Protein AF-I1NPF6-F1 (afdb_monomer)

Radius of gyration: 12.8 Å; Cα contacts (8 Å, |Δi|>4): 200; chains: 1; bounding box: 30×24×33 Å

pLDDT: mean 90.82, std 12.7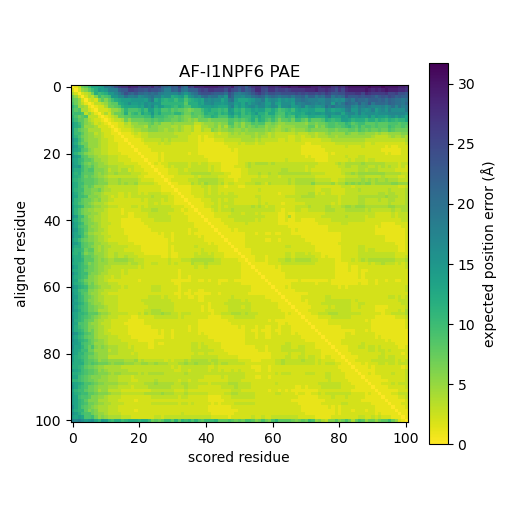2, range [41.16, 98.75]

Sequence (101 aa):
MTAAAGAASAAIGNMTSLEVLTLGGNYITGVKSEMMKNFCNLRWLELWSNEINQDMAEFMEGLPRCTKSSLQTLDLSATNITGGIPSWINHWSNLRSLQLS

InterPro domains:
  IPR001611 Leucine-rich repeat [PF00560] (17-38)
  IPR001611 Leucine-rich repeat [PF00560] (70-91)
  IPR032675 Leucine-rich repeat domain superfamily [G3DSA:3.80.10.10] (4-101)
  IPR046956 Receptor-like protein 23-like [PTHR48063] (7-101)

Secondary structure (DSSP, 8-state):
--HHHHHHHHHHHT-TT--EEE-TTS--SS--GGGGTT-TT--EEE-TTS---SBHHHHHHHS-GGGGGT--EEE-TTS--BS---TTGGG-TT--EEE--

Nearest PDB structures (foldseek):
  6tl8-assembly2_C  TM=7.674E-01  e=6.774E-02  Homo sapiens
  4lxr-assembly1_A  TM=7.767E-01  e=8.674E-02  Drosophila melanogaster
  4r09-assembly1_B  TM=6.284E-01  e=9.227E-02  Homo sapiens
  3o53-assembly1_A  TM=6.811E-01  e=1.513E-01  Anopheles gambiae
  3oja-assembly1_A  TM=6.942E-01  e=2.639E-01  Anopheles gambiae

Mean predicted aligned error: 4.33 Å

Organism: Oryza glaberrima (NCBI:txid4538)

Structure (mmCIF, N/CA/C/O backbone):
data_AF-I1NPF6-F1
#
_entry.id   AF-I1NPF6-F1
#
loop_
_atom_site.group_PDB
_atom_site.id
_atom_site.type_symbol
_atom_site.label_atom_id
_atom_site.label_alt_id
_atom_site.label_comp_id
_atom_site.label_asym_id
_atom_site.label_entity_id
_atom_site.label_seq_id
_atom_site.pdbx_PDB_ins_code
_atom_site.Cartn_x
_atom_site.Cartn_y
_atom_site.Cartn_z
_atom_site.occupancy
_atom_site.B_iso_or_equiv
_atom_site.auth_seq_id
_atom_site.auth_comp_id
_atom_site.auth_asym_id
_atom_site.auth_atom_id
_atom_site.pdbx_PDB_model_num
ATOM 1 N N . MET A 1 1 ? -10.181 13.591 -21.583 1.00 43.94 1 MET A N 1
ATOM 2 C CA . MET A 1 1 ? -10.299 12.664 -20.436 1.00 43.94 1 MET A CA 1
ATOM 3 C C . MET A 1 1 ? -11.696 12.835 -19.875 1.00 43.94 1 MET A C 1
ATOM 5 O O . MET A 1 1 ? -12.072 13.945 -19.530 1.00 43.94 1 MET A O 1
ATOM 9 N N . THR A 1 2 ? -12.523 11.808 -20.018 1.00 41.16 2 THR A N 1
ATOM 10 C CA . THR A 1 2 ? -13.985 11.910 -20.087 1.00 41.16 2 THR A CA 1
ATOM 11 C C . THR A 1 2 ? -14.626 11.898 -18.697 1.00 41.16 2 THR A C 1
ATOM 13 O O . THR A 1 2 ? -14.239 11.124 -17.826 1.00 41.16 2 THR A O 1
ATOM 16 N N . ALA A 1 3 ? -15.635 12.747 -18.489 1.00 49.88 3 ALA A N 1
ATOM 17 C CA . ALA A 1 3 ? -16.339 12.940 -17.215 1.00 49.88 3 ALA A CA 1
ATOM 18 C C . ALA A 1 3 ? -16.892 11.646 -16.567 1.00 49.88 3 ALA A C 1
ATOM 20 O O . ALA A 1 3 ? -17.101 11.607 -15.357 1.00 49.88 3 ALA A O 1
ATOM 21 N N . ALA A 1 4 ? -17.078 10.574 -17.347 1.00 49.38 4 ALA A N 1
ATOM 22 C CA . ALA A 1 4 ? -17.543 9.270 -16.877 1.00 49.38 4 ALA A CA 1
ATOM 23 C C . ALA A 1 4 ? -16.556 8.569 -15.921 1.00 49.38 4 ALA A C 1
ATOM 25 O O . ALA A 1 4 ? -16.987 8.001 -14.920 1.00 49.38 4 ALA A O 1
ATOM 26 N N . ALA A 1 5 ? -15.242 8.658 -16.171 1.00 54.34 5 ALA A N 1
ATOM 27 C CA . ALA A 1 5 ? -14.232 8.080 -15.277 1.00 54.34 5 ALA A CA 1
ATOM 28 C C . ALA A 1 5 ? -14.191 8.813 -13.921 1.00 54.34 5 ALA A C 1
ATOM 30 O O . ALA A 1 5 ? -14.088 8.188 -12.867 1.00 54.34 5 ALA A O 1
ATOM 31 N N . GLY A 1 6 ? -14.359 10.141 -13.943 1.00 58.16 6 GLY A N 1
ATOM 32 C CA . GLY A 1 6 ? -14.468 10.957 -12.730 1.00 58.16 6 GLY A CA 1
ATOM 33 C C . GLY A 1 6 ? -15.732 10.655 -11.919 1.00 58.16 6 GLY A C 1
A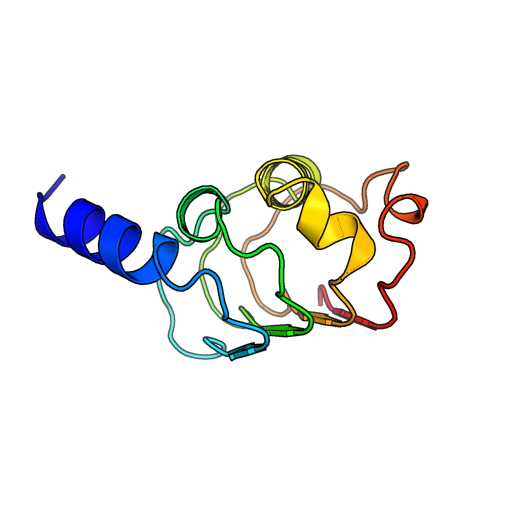TOM 34 O O . GLY A 1 6 ? -15.666 10.548 -10.697 1.00 58.16 6 GLY A O 1
ATOM 35 N N . ALA A 1 7 ? -16.872 1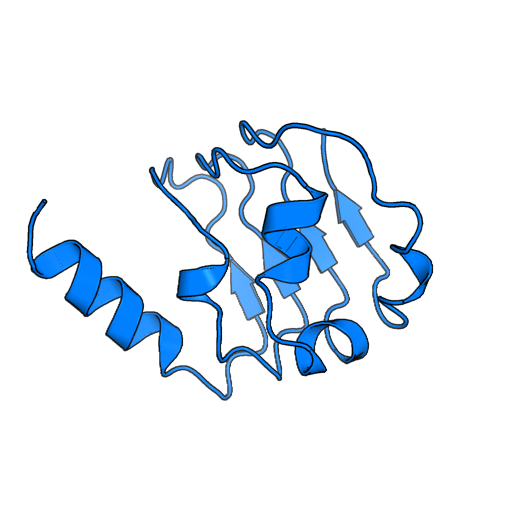0.449 -12.587 1.00 60.91 7 ALA A N 1
ATOM 36 C CA . ALA A 1 7 ? -18.125 10.081 -11.929 1.00 60.91 7 ALA A CA 1
ATOM 37 C C . ALA A 1 7 ? -18.068 8.682 -11.288 1.00 60.91 7 ALA A C 1
ATOM 39 O O . ALA A 1 7 ? -18.530 8.507 -10.162 1.00 60.91 7 ALA A O 1
ATOM 40 N N . ALA A 1 8 ? -17.452 7.704 -11.961 1.00 61.31 8 ALA A N 1
ATOM 41 C CA . ALA A 1 8 ? -17.249 6.365 -11.408 1.00 61.31 8 ALA A CA 1
ATOM 42 C C . ALA A 1 8 ? -16.323 6.386 -10.179 1.00 61.31 8 ALA A C 1
ATOM 44 O O . ALA A 1 8 ? -16.642 5.784 -9.156 1.00 61.31 8 ALA A O 1
ATOM 45 N N . SER A 1 9 ? -15.223 7.147 -10.239 1.00 66.38 9 SER A N 1
ATOM 46 C CA . SER A 1 9 ? -14.325 7.350 -9.095 1.00 66.38 9 SER A CA 1
ATOM 47 C C . SER A 1 9 ? -15.040 8.014 -7.909 1.00 66.38 9 SER A C 1
ATOM 49 O O . SER A 1 9 ? -14.855 7.589 -6.770 1.00 66.38 9 SER A O 1
ATOM 51 N N . ALA A 1 10 ? -15.912 8.998 -8.159 1.00 70.00 10 ALA A N 1
ATOM 52 C CA . ALA A 1 10 ? -16.708 9.639 -7.112 1.00 70.00 10 ALA A CA 1
ATOM 53 C C . ALA A 1 10 ? -17.749 8.692 -6.487 1.00 70.00 10 ALA A C 1
ATOM 55 O O . ALA A 1 10 ? -17.950 8.719 -5.274 1.00 70.00 10 ALA A O 1
ATOM 56 N N . ALA A 1 11 ? -18.392 7.844 -7.295 1.00 75.38 11 ALA A N 1
ATOM 57 C CA . ALA A 1 11 ? -19.372 6.875 -6.813 1.00 75.38 11 ALA A CA 1
ATOM 58 C C . ALA A 1 11 ? -18.721 5.788 -5.943 1.00 75.38 11 ALA A C 1
ATOM 60 O O . ALA A 1 11 ? -19.203 5.510 -4.846 1.00 75.38 11 ALA A O 1
ATOM 61 N N . ILE A 1 12 ? -17.597 5.226 -6.401 1.00 76.88 12 ILE A N 1
ATOM 62 C CA . ILE A 1 12 ? -16.824 4.225 -5.654 1.00 76.88 12 ILE A CA 1
ATOM 63 C C . ILE A 1 12 ? -16.294 4.847 -4.363 1.00 76.88 12 ILE A C 1
ATOM 65 O O . ILE A 1 12 ? -16.521 4.306 -3.287 1.00 76.88 12 ILE A O 1
ATOM 69 N N . GLY A 1 13 ? -15.702 6.041 -4.440 1.00 79.88 13 GLY A N 1
ATOM 70 C CA . GLY A 1 13 ? -15.157 6.743 -3.283 1.00 79.88 13 GLY A CA 1
ATOM 71 C C . GLY A 1 13 ? -16.180 7.091 -2.196 1.00 79.88 13 GLY A C 1
ATOM 72 O O . GLY A 1 13 ? -15.770 7.430 -1.094 1.00 79.88 13 GLY A O 1
ATOM 73 N N . ASN A 1 14 ? -17.490 7.001 -2.438 1.00 85.00 14 ASN A N 1
ATOM 74 C CA . ASN A 1 14 ? -18.515 7.252 -1.416 1.00 85.00 14 ASN A CA 1
ATOM 75 C C . ASN A 1 14 ? -18.952 5.999 -0.636 1.00 85.00 14 ASN A C 1
ATOM 77 O O . ASN A 1 14 ? -19.756 6.113 0.289 1.00 85.00 14 ASN A O 1
ATOM 81 N N . MET A 1 15 ? -18.418 4.815 -0.949 1.00 89.44 15 MET A N 1
ATOM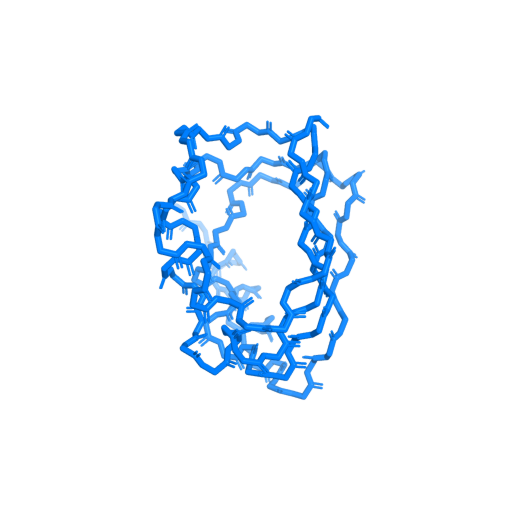 82 C CA . MET A 1 15 ? -18.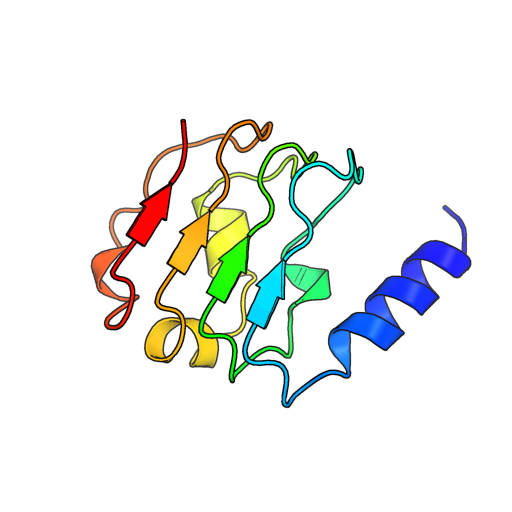719 3.569 -0.231 1.00 89.44 15 MET A CA 1
ATOM 83 C C . MET A 1 15 ? -17.957 3.487 1.107 1.00 89.44 15 MET A C 1
ATOM 85 O O . MET A 1 15 ? -17.091 2.643 1.308 1.00 89.44 15 MET A O 1
ATOM 89 N N . THR A 1 16 ? -18.253 4.385 2.047 1.00 90.94 16 THR A N 1
ATOM 90 C CA . THR A 1 16 ? -17.498 4.535 3.310 1.00 90.94 16 THR A CA 1
ATOM 91 C C . THR A 1 16 ? -17.601 3.332 4.254 1.00 90.94 16 THR A C 1
ATOM 93 O O . THR A 1 16 ? -16.708 3.111 5.072 1.00 90.94 16 THR A O 1
ATOM 96 N N . SER A 1 17 ? -18.658 2.527 4.135 1.00 94.81 17 SER A N 1
ATOM 97 C CA . SER A 1 17 ? -18.852 1.284 4.898 1.00 94.81 17 SER A CA 1
ATOM 98 C C . SER A 1 17 ? -18.197 0.056 4.257 1.00 94.81 17 SER A C 1
ATOM 100 O O . SER A 1 17 ? -18.372 -1.046 4.765 1.00 94.81 17 SER A O 1
ATOM 102 N N . LEU A 1 18 ? -17.488 0.208 3.133 1.00 95.75 18 LEU A N 1
ATOM 103 C CA . LEU A 1 18 ? -16.905 -0.922 2.417 1.00 95.75 18 LEU A CA 1
ATOM 104 C C . LEU A 1 18 ? -15.780 -1.572 3.237 1.00 95.75 18 LEU A C 1
ATOM 106 O O . LEU A 1 18 ? -14.801 -0.915 3.591 1.00 95.75 18 LEU A O 1
ATOM 110 N N . GLU A 1 19 ? -15.920 -2.871 3.504 1.00 97.75 19 GLU A N 1
ATOM 111 C CA . GLU A 1 19 ? -14.902 -3.676 4.194 1.00 97.75 19 GLU A CA 1
ATOM 112 C C . GLU A 1 19 ? -14.092 -4.558 3.238 1.00 97.75 19 GLU A C 1
ATOM 114 O O . GLU A 1 19 ? -12.930 -4.862 3.504 1.00 97.75 19 GLU A O 1
ATOM 119 N N . VAL A 1 20 ? -14.689 -4.964 2.118 1.00 97.88 20 VAL A N 1
ATOM 120 C CA . VAL A 1 20 ? -14.088 -5.885 1.151 1.00 97.88 20 VAL A CA 1
ATOM 121 C C . VAL A 1 20 ? -14.252 -5.310 -0.247 1.00 97.88 20 VAL A C 1
ATOM 123 O O . VAL A 1 20 ? -15.368 -5.001 -0.663 1.00 97.88 20 VAL A O 1
ATOM 126 N N . LEU A 1 21 ? -13.141 -5.194 -0.972 1.00 96.12 21 LEU A N 1
ATOM 127 C CA . LEU A 1 21 ? -13.118 -4.841 -2.385 1.00 96.12 21 LEU A CA 1
ATOM 128 C C . LEU A 1 21 ? -12.287 -5.863 -3.158 1.00 96.12 21 LEU A C 1
ATOM 130 O O . LEU A 1 21 ? -11.074 -5.951 -2.975 1.00 96.12 21 LEU A O 1
ATOM 134 N N . THR A 1 22 ? -12.946 -6.603 -4.046 1.00 96.75 22 THR A N 1
ATOM 135 C CA . THR A 1 22 ? -12.315 -7.594 -4.923 1.00 96.75 22 THR A CA 1
ATOM 136 C C . THR A 1 22 ? -12.562 -7.214 -6.376 1.00 96.75 22 THR A C 1
ATOM 138 O O . THR A 1 22 ? -13.683 -7.334 -6.872 1.00 96.75 22 THR A O 1
ATOM 141 N N . LEU A 1 23 ? -11.522 -6.734 -7.053 1.00 95.06 23 LEU A N 1
ATOM 142 C CA . LEU A 1 23 ? -11.556 -6.338 -8.464 1.00 95.06 23 LEU A CA 1
ATOM 143 C C . LEU A 1 23 ? -10.526 -7.102 -9.299 1.00 95.06 23 LEU A C 1
ATOM 145 O O . LEU A 1 23 ? -10.253 -6.718 -10.437 1.00 95.06 23 LEU A O 1
ATOM 149 N N . GLY A 1 24 ? -9.929 -8.159 -8.755 1.00 95.25 24 GLY A N 1
ATOM 150 C CA . GLY A 1 24 ? -8.878 -8.883 -9.448 1.00 95.25 24 GLY A CA 1
ATOM 151 C C . GLY A 1 24 ? -9.338 -9.544 -10.753 1.00 95.25 24 GLY A C 1
ATOM 152 O O . GLY A 1 24 ? -10.501 -9.924 -10.889 1.00 95.25 24 GLY A O 1
ATOM 153 N N . GLY A 1 25 ? -8.440 -9.631 -11.735 1.00 95.31 25 GLY A N 1
ATOM 154 C CA . GLY A 1 25 ? -8.690 -10.287 -13.024 1.00 95.31 25 GLY A CA 1
ATOM 155 C C . GLY A 1 25 ? -9.567 -9.499 -14.000 1.00 95.31 25 GLY A C 1
ATOM 156 O O . GLY A 1 25 ? -10.072 -10.080 -14.957 1.00 95.31 25 GLY A O 1
ATOM 157 N N . ASN A 1 26 ? -9.774 -8.198 -13.771 1.00 93.75 26 ASN A N 1
ATOM 158 C CA . ASN A 1 26 ? -10.660 -7.372 -14.598 1.00 93.75 26 ASN A CA 1
ATOM 159 C C . ASN A 1 26 ? -9.929 -6.500 -15.631 1.00 93.75 26 ASN A C 1
ATOM 161 O O . ASN A 1 26 ? -10.598 -5.800 -16.390 1.00 93.75 26 ASN A O 1
ATOM 165 N N . TYR A 1 27 ? -8.590 -6.529 -15.681 1.00 92.12 27 TYR A N 1
ATOM 166 C CA . TYR A 1 27 ? -7.781 -5.723 -16.609 1.00 92.12 27 TYR A CA 1
ATOM 167 C C . TYR A 1 27 ? -8.140 -4.226 -16.576 1.00 92.12 27 TYR A C 1
ATOM 169 O O . TYR A 1 27 ? -8.099 -3.529 -17.591 1.00 92.12 27 TYR A O 1
ATOM 177 N N . ILE A 1 28 ? -8.542 -3.727 -15.404 1.00 90.81 28 ILE A N 1
ATOM 178 C CA . ILE A 1 28 ? -8.918 -2.329 -15.213 1.00 90.81 28 ILE A CA 1
ATOM 179 C C . ILE A 1 28 ? -7.660 -1.487 -15.367 1.00 90.81 28 ILE A C 1
ATOM 181 O O . ILE A 1 28 ? -6.654 -1.736 -14.699 1.00 90.81 28 ILE A O 1
ATOM 185 N N . THR A 1 29 ? -7.730 -0.471 -16.223 1.00 91.00 29 THR A N 1
ATOM 186 C CA . THR A 1 29 ? -6.618 0.447 -16.452 1.00 91.00 29 THR A CA 1
ATOM 187 C C . THR A 1 29 ? -6.750 1.708 -15.608 1.00 91.00 29 THR A C 1
ATOM 189 O O . THR A 1 29 ? -7.850 2.213 -15.372 1.00 91.00 29 THR A O 1
ATOM 192 N N . GLY A 1 30 ? -5.615 2.228 -15.135 1.00 85.50 30 GLY A N 1
ATOM 193 C CA . GLY A 1 30 ? -5.572 3.476 -14.371 1.00 85.50 30 GLY A CA 1
ATOM 194 C C . GLY A 1 30 ? -6.172 3.374 -12.967 1.00 85.50 30 GLY A C 1
ATOM 195 O O . GLY A 1 30 ? -6.740 4.356 -12.486 1.00 85.50 30 GLY A O 1
ATOM 196 N N . VAL A 1 31 ? -6.059 2.212 -12.315 1.00 91.00 31 VAL A N 1
ATOM 197 C CA . VAL A 1 31 ? -6.434 2.057 -10.903 1.00 91.00 31 VAL A CA 1
ATOM 198 C C . VAL A 1 31 ? -5.494 2.904 -10.056 1.00 91.00 31 VAL A C 1
ATOM 200 O O . VAL A 1 31 ? -4.288 2.685 -10.073 1.00 91.00 31 VAL A O 1
ATOM 203 N N . LYS A 1 32 ? -6.041 3.847 -9.288 1.00 91.56 32 LYS A N 1
ATOM 204 C CA . LYS A 1 32 ? -5.245 4.657 -8.363 1.00 91.56 32 LYS A CA 1
ATOM 205 C C . LYS A 1 32 ? -5.810 4.671 -6.956 1.00 91.56 32 LYS A C 1
ATOM 207 O O . LYS A 1 32 ? -7.023 4.542 -6.761 1.00 91.56 32 LYS A O 1
ATOM 212 N N . SER A 1 33 ? -4.938 4.881 -5.978 1.00 92.69 33 SER A N 1
ATOM 213 C CA . SER A 1 33 ? -5.307 4.964 -4.562 1.00 92.69 33 SER A CA 1
ATOM 214 C C . SER A 1 33 ? -6.344 6.058 -4.262 1.00 92.69 33 SER A C 1
ATOM 216 O O . SER A 1 33 ? -7.191 5.863 -3.388 1.00 92.69 33 SER A O 1
ATOM 218 N N . GLU A 1 34 ? -6.406 7.152 -5.036 1.00 88.31 34 GLU A N 1
ATOM 219 C CA . GLU A 1 34 ? -7.399 8.221 -4.837 1.00 88.31 34 GLU A CA 1
ATOM 220 C C . GLU A 1 34 ? -8.846 7.763 -5.060 1.00 88.31 34 GLU A C 1
ATOM 222 O O . GLU A 1 34 ? -9.775 8.356 -4.501 1.00 88.31 34 GLU A O 1
ATOM 227 N N . MET A 1 35 ? -9.060 6.689 -5.830 1.00 88.88 35 MET A N 1
ATOM 228 C CA . MET A 1 35 ? -10.385 6.078 -5.997 1.00 88.88 35 MET A CA 1
ATOM 229 C C . MET A 1 35 ? -10.918 5.494 -4.680 1.00 88.88 35 MET A C 1
ATOM 231 O O . MET A 1 35 ? -12.125 5.329 -4.523 1.00 88.88 35 MET A O 1
ATOM 235 N N . MET A 1 36 ? -10.022 5.213 -3.730 1.00 91.50 36 MET A N 1
ATOM 23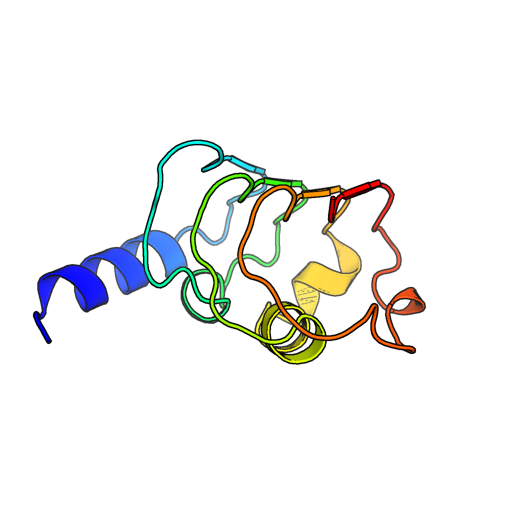6 C CA . MET A 1 36 ? -10.286 4.556 -2.449 1.00 91.50 36 MET A CA 1
ATOM 237 C C . MET A 1 36 ? -10.093 5.509 -1.257 1.00 91.50 36 MET A C 1
ATOM 239 O O . MET A 1 36 ? -10.044 5.073 -0.106 1.00 91.50 36 MET A O 1
ATOM 243 N N . LYS A 1 37 ? -10.028 6.827 -1.505 1.00 89.25 37 LYS A N 1
ATOM 244 C CA . LYS A 1 37 ? -9.683 7.860 -0.509 1.00 89.25 37 LYS A CA 1
ATOM 245 C C . LYS A 1 37 ? -10.572 7.926 0.743 1.00 89.25 37 LYS A C 1
ATOM 247 O O . LYS A 1 37 ? -10.202 8.606 1.692 1.00 89.25 37 LYS A O 1
ATOM 252 N N . ASN A 1 38 ? -11.727 7.255 0.765 1.00 91.69 38 ASN A N 1
ATOM 253 C CA . ASN A 1 38 ? -12.640 7.237 1.917 1.00 91.69 38 ASN A CA 1
ATOM 254 C C . ASN A 1 38 ? -12.876 5.829 2.506 1.00 91.69 38 ASN A C 1
ATOM 256 O O . ASN A 1 38 ? -13.766 5.656 3.339 1.00 91.69 38 ASN A O 1
ATOM 260 N N . PHE A 1 39 ? -12.114 4.810 2.099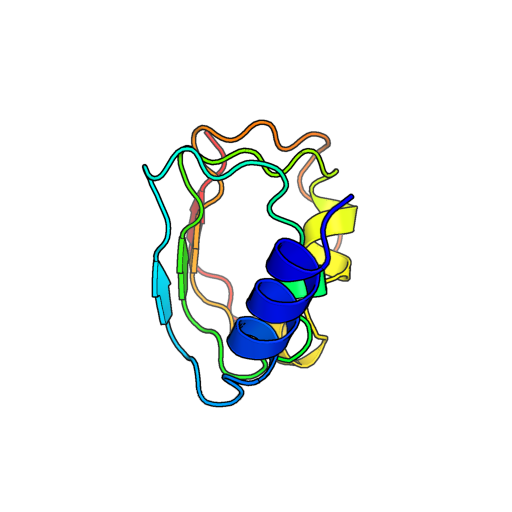 1.00 94.50 39 PHE A N 1
ATOM 261 C CA . PHE A 1 39 ? -12.319 3.421 2.530 1.00 94.50 39 PHE A CA 1
ATOM 262 C C . PHE A 1 39 ? -11.670 3.116 3.885 1.00 94.50 39 PHE A C 1
ATOM 264 O O . PHE A 1 39 ? -10.787 2.270 4.014 1.00 94.50 39 PHE A O 1
ATOM 271 N N . CYS A 1 40 ? -12.128 3.810 4.928 1.00 95.06 40 CYS A N 1
ATOM 272 C CA . CYS A 1 40 ? -11.604 3.636 6.283 1.00 95.06 40 CYS A CA 1
ATOM 273 C C . CYS A 1 40 ? -11.857 2.255 6.888 1.00 95.06 40 CYS A C 1
ATOM 275 O O . CYS A 1 40 ? -11.073 1.798 7.719 1.00 95.06 40 CYS A O 1
ATOM 277 N N . ASN A 1 41 ? -12.937 1.595 6.477 1.00 96.38 41 ASN A N 1
ATOM 278 C CA . ASN A 1 41 ? -13.327 0.295 7.011 1.00 96.38 41 ASN A CA 1
ATOM 279 C C . ASN A 1 41 ? -12.744 -0.877 6.212 1.00 96.38 41 ASN A C 1
ATOM 281 O O . ASN A 1 41 ? -13.028 -2.023 6.543 1.00 96.38 41 ASN A O 1
ATOM 285 N N . LEU A 1 42 ? -11.919 -0.614 5.191 1.00 97.31 42 LEU A N 1
ATOM 286 C CA . LEU A 1 42 ? -11.403 -1.655 4.311 1.00 97.31 42 LEU A CA 1
ATOM 287 C C . LEU A 1 42 ? -10.494 -2.621 5.070 1.00 97.31 42 LEU A C 1
ATOM 289 O O . LEU A 1 42 ? -9.490 -2.230 5.658 1.00 97.31 42 LEU A O 1
ATOM 293 N N . ARG A 1 43 ? -10.844 -3.900 5.015 1.00 98.50 43 ARG A N 1
ATOM 294 C CA . ARG A 1 43 ? -10.105 -5.025 5.594 1.00 98.50 43 ARG A CA 1
ATOM 295 C C . ARG A 1 43 ? -9.444 -5.865 4.513 1.00 98.50 43 ARG A C 1
ATOM 297 O O . ARG A 1 43 ? -8.394 -6.451 4.759 1.00 98.50 43 ARG A O 1
ATOM 304 N N . TRP A 1 44 ? -10.039 -5.912 3.327 1.00 98.69 44 TRP A N 1
ATOM 305 C CA . TRP A 1 44 ? -9.585 -6.754 2.231 1.00 98.69 44 TRP A CA 1
ATOM 306 C C . TRP A 1 44 ? -9.600 -5.978 0.917 1.00 98.69 44 TRP A C 1
ATOM 308 O O . TRP A 1 44 ? -10.649 -5.476 0.507 1.00 98.69 44 TRP A O 1
ATOM 318 N N . LEU A 1 45 ? -8.440 -5.888 0.270 1.00 97.94 45 LEU A N 1
ATOM 319 C CA . LEU A 1 45 ? -8.269 -5.240 -1.024 1.00 97.94 45 LEU A CA 1
ATOM 320 C C . LEU A 1 45 ? -7.542 -6.179 -1.987 1.00 97.94 45 LEU A C 1
ATOM 322 O O . LEU A 1 45 ? -6.348 -6.422 -1.831 1.00 97.94 45 LEU A O 1
ATOM 326 N N . GLU A 1 46 ? -8.263 -6.669 -2.992 1.00 98.31 46 GLU A N 1
ATOM 327 C CA . GLU A 1 46 ? -7.714 -7.468 -4.090 1.00 98.31 46 GLU A CA 1
ATOM 328 C C . GLU A 1 46 ? -7.817 -6.710 -5.407 1.00 98.31 46 GLU A C 1
ATOM 330 O O . GLU A 1 46 ? -8.914 -6.450 -5.910 1.00 98.31 46 GLU A O 1
ATOM 335 N N . LEU A 1 47 ? -6.659 -6.390 -5.979 1.00 97.50 47 LEU A N 1
ATOM 336 C CA . LEU A 1 47 ? -6.521 -5.679 -7.249 1.00 97.50 47 LEU A CA 1
ATOM 337 C C . LEU A 1 47 ? -5.684 -6.460 -8.265 1.00 97.50 47 LEU A C 1
ATOM 339 O O . LEU A 1 47 ? -5.288 -5.883 -9.277 1.00 97.50 47 LEU A O 1
ATOM 343 N N . TRP A 1 48 ? -5.427 -7.744 -8.016 1.00 98.19 48 TRP A N 1
ATOM 344 C CA . TRP A 1 48 ? -4.555 -8.572 -8.841 1.00 98.19 48 TRP A CA 1
ATOM 345 C C . TRP A 1 48 ? -4.938 -8.563 -10.329 1.00 98.19 48 TRP A C 1
ATOM 347 O O . TRP A 1 48 ? -6.112 -8.463 -10.674 1.00 98.19 48 TRP A O 1
ATOM 357 N N . SER A 1 49 ? -3.972 -8.663 -11.246 1.00 97.38 49 SER A N 1
ATOM 358 C CA . SER A 1 49 ? -4.244 -8.600 -12.702 1.00 97.38 49 SER A CA 1
ATOM 359 C C . SER A 1 49 ? -5.034 -7.350 -13.159 1.00 97.38 49 SER A C 1
ATOM 361 O O . SER A 1 49 ? -5.924 -7.437 -14.009 1.00 97.38 49 SER A O 1
ATOM 363 N N . ASN A 1 50 ? -4.705 -6.179 -12.604 1.00 96.69 50 ASN A N 1
ATOM 364 C CA . ASN A 1 50 ? -5.122 -4.854 -13.091 1.00 96.69 50 ASN A CA 1
ATOM 365 C C . ASN A 1 50 ? -3.898 -3.937 -13.298 1.00 96.69 50 ASN A C 1
ATOM 367 O O . ASN A 1 50 ? -2.791 -4.252 -12.857 1.00 96.69 50 ASN A O 1
ATOM 371 N N . GLU A 1 51 ? -4.085 -2.777 -13.934 1.00 95.69 51 GLU A N 1
ATOM 372 C CA . GLU A 1 51 ? -3.016 -1.789 -14.128 1.00 95.69 51 GLU A CA 1
ATOM 373 C C . GLU A 1 51 ? -3.115 -0.637 -13.118 1.00 95.69 51 GLU A C 1
ATOM 375 O O . GLU A 1 51 ? -4.006 0.217 -13.200 1.00 95.69 51 GLU A O 1
ATOM 380 N N . ILE A 1 52 ? -2.152 -0.585 -12.198 1.00 94.06 52 ILE A N 1
ATOM 381 C CA . ILE A 1 52 ? -2.052 0.426 -11.138 1.00 94.06 52 ILE A CA 1
ATOM 382 C C . ILE A 1 52 ? -1.160 1.600 -11.572 1.00 94.06 52 ILE A C 1
ATOM 384 O O . ILE A 1 52 ? -1.519 2.757 -11.382 1.00 94.06 52 ILE A O 1
ATOM 388 N N . ASN A 1 53 ? -0.022 1.329 -12.221 1.00 92.81 53 ASN A N 1
ATOM 389 C CA . ASN A 1 53 ? 0.938 2.335 -12.697 1.00 92.81 53 ASN A CA 1
ATOM 390 C C . ASN A 1 53 ? 1.372 3.351 -11.612 1.00 92.81 53 ASN A C 1
ATOM 392 O O . ASN A 1 53 ? 1.583 4.525 -11.917 1.00 92.81 53 ASN A O 1
ATOM 396 N N . GLN A 1 54 ? 1.489 2.912 -10.356 1.00 94.94 54 GLN A N 1
ATOM 397 C CA . GLN A 1 54 ? 2.019 3.708 -9.241 1.00 94.94 54 GLN A CA 1
ATOM 398 C C . GLN A 1 54 ? 3.242 3.018 -8.630 1.00 94.94 54 GLN A C 1
ATOM 400 O O . GLN A 1 54 ? 3.454 1.813 -8.808 1.00 94.94 54 GLN A O 1
ATOM 405 N N . ASP A 1 55 ? 4.054 3.785 -7.910 1.00 96.62 55 ASP A N 1
ATOM 406 C CA . ASP A 1 55 ? 5.011 3.218 -6.962 1.00 96.62 55 ASP A CA 1
ATOM 407 C C . ASP A 1 55 ? 4.258 2.636 -5.751 1.00 96.62 55 ASP A C 1
ATOM 409 O O . ASP A 1 55 ? 3.220 3.155 -5.334 1.00 96.62 55 ASP A O 1
ATOM 413 N N . MET A 1 56 ? 4.767 1.552 -5.169 1.00 96.25 56 MET A N 1
ATOM 414 C CA . MET A 1 56 ? 4.167 0.907 -3.999 1.00 96.25 56 MET A CA 1
ATOM 415 C C . MET A 1 56 ? 3.993 1.867 -2.811 1.00 96.25 56 MET A C 1
ATOM 417 O O . MET A 1 56 ? 2.950 1.853 -2.150 1.00 96.25 56 MET A O 1
ATOM 421 N N . ALA A 1 57 ? 4.981 2.725 -2.539 1.00 96.62 57 ALA A N 1
ATOM 422 C CA . ALA A 1 57 ? 4.893 3.721 -1.477 1.00 96.62 57 ALA A CA 1
ATOM 423 C C . ALA A 1 57 ? 3.805 4.755 -1.779 1.00 96.62 57 ALA A C 1
ATOM 425 O O . ALA A 1 57 ? 2.996 5.061 -0.903 1.00 96.62 57 ALA A O 1
ATOM 426 N N . GLU A 1 58 ? 3.746 5.234 -3.023 1.00 96.88 58 GLU A N 1
ATOM 427 C CA . GLU A 1 58 ? 2.737 6.189 -3.490 1.00 96.88 58 GLU A CA 1
ATOM 428 C C . GLU A 1 58 ? 1.316 5.618 -3.361 1.00 96.88 58 GLU A C 1
ATOM 430 O O . GLU A 1 58 ? 0.427 6.258 -2.792 1.00 96.88 58 GLU A O 1
ATOM 435 N N . PHE A 1 59 ? 1.104 4.384 -3.829 1.00 96.94 59 PHE A N 1
ATOM 436 C CA . PHE A 1 59 ? -0.194 3.716 -3.768 1.00 96.94 59 PHE A CA 1
ATOM 437 C C . PHE A 1 59 ? -0.688 3.599 -2.321 1.00 96.94 59 PHE A C 1
ATOM 439 O O . PHE A 1 59 ? -1.802 4.006 -1.988 1.00 96.94 59 PHE A O 1
ATOM 446 N N . MET A 1 60 ? 0.158 3.077 -1.436 1.00 96.06 60 MET A N 1
ATOM 447 C CA . MET A 1 60 ? -0.189 2.865 -0.034 1.00 96.06 60 MET A CA 1
ATOM 448 C C . MET A 1 60 ? -0.353 4.180 0.747 1.00 96.06 60 MET A C 1
ATOM 450 O O . MET A 1 60 ? -1.227 4.263 1.608 1.00 96.06 60 MET A O 1
ATOM 454 N N . GLU A 1 61 ? 0.448 5.217 0.486 1.00 94.69 61 GLU A N 1
ATOM 455 C CA . GLU A 1 61 ? 0.273 6.523 1.140 1.00 94.69 61 GLU A CA 1
ATOM 456 C C . GLU A 1 61 ? -0.988 7.263 0.685 1.00 94.69 61 GLU A C 1
ATOM 458 O O . GLU A 1 61 ? -1.555 8.020 1.477 1.00 94.69 61 GLU A O 1
ATOM 463 N N . GLY A 1 62 ? -1.455 7.022 -0.544 1.00 94.44 62 GLY A N 1
ATOM 464 C CA . GLY A 1 62 ? -2.706 7.591 -1.049 1.00 94.44 62 GLY A CA 1
ATOM 465 C C . GLY A 1 62 ? -3.974 6.940 -0.482 1.00 94.44 62 GLY A C 1
ATOM 466 O O . GLY A 1 62 ? -5.054 7.530 -0.564 1.00 94.44 62 GLY A O 1
ATOM 467 N N . LEU A 1 63 ? -3.866 5.761 0.143 1.00 95.12 63 LEU A N 1
ATOM 468 C CA . LEU A 1 63 ? -4.965 5.181 0.918 1.00 95.12 63 LEU A CA 1
ATOM 469 C C . LEU A 1 63 ? -5.195 5.991 2.209 1.00 95.12 63 LEU A C 1
ATOM 471 O O . 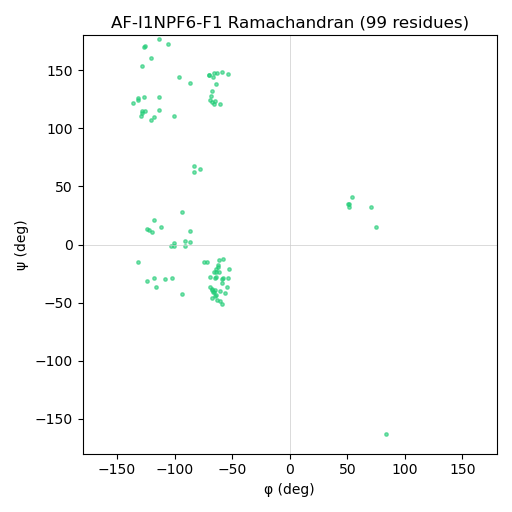LEU A 1 63 ? -4.246 6.498 2.819 1.00 95.12 63 LEU A O 1
ATOM 475 N N . PRO A 1 64 ? -6.447 6.126 2.680 1.00 94.81 64 PRO A N 1
ATOM 476 C CA . PRO A 1 64 ? -6.723 6.971 3.829 1.00 94.81 64 PRO A CA 1
ATOM 477 C C . PRO A 1 64 ? -6.075 6.427 5.107 1.00 94.81 64 PRO A C 1
ATOM 479 O O . PRO A 1 64 ? -5.942 5.225 5.321 1.00 94.81 64 PRO A O 1
ATOM 482 N N . ARG A 1 65 ? -5.671 7.335 6.005 1.00 95.12 65 ARG A N 1
ATOM 483 C CA . ARG A 1 65 ? -4.869 6.998 7.201 1.00 95.12 65 ARG A CA 1
ATOM 484 C C . ARG A 1 65 ? -5.490 5.914 8.085 1.00 95.12 65 ARG A C 1
ATOM 486 O O . ARG A 1 65 ? -4.765 5.098 8.641 1.00 95.12 65 ARG A O 1
ATOM 493 N N . CYS A 1 66 ? -6.813 5.915 8.201 1.00 95.00 66 CYS A N 1
ATOM 494 C CA . CYS A 1 66 ? -7.603 4.912 8.916 1.00 95.00 66 CYS A CA 1
ATOM 495 C C . CYS A 1 66 ? -7.396 3.485 8.370 1.00 95.00 66 CYS A C 1
ATOM 497 O O . CYS A 1 66 ? -7.373 2.542 9.157 1.00 95.00 66 CYS A O 1
ATOM 499 N N . THR A 1 67 ? -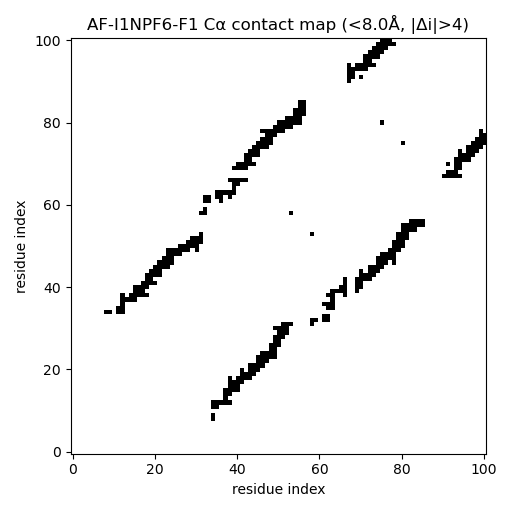7.158 3.326 7.061 1.00 95.56 67 THR A N 1
ATOM 500 C CA . THR A 1 67 ? -6.943 2.028 6.400 1.00 95.56 67 THR A CA 1
ATOM 501 C C . THR A 1 67 ? -5.682 1.324 6.901 1.00 95.56 67 THR A C 1
ATOM 503 O O . THR A 1 67 ? -5.656 0.099 6.985 1.00 95.56 67 THR A O 1
ATOM 506 N N . LYS A 1 68 ? -4.667 2.076 7.356 1.00 95.56 68 LYS A N 1
ATOM 507 C CA . LYS A 1 68 ? -3.451 1.509 7.973 1.00 95.56 68 LYS A CA 1
ATOM 508 C C . LYS A 1 68 ? -3.760 0.666 9.214 1.00 95.56 68 LYS A C 1
ATOM 510 O O . LYS A 1 68 ? -3.031 -0.269 9.528 1.00 95.56 68 LYS A O 1
ATOM 515 N N . SER A 1 69 ? -4.841 0.998 9.918 1.00 95.88 69 SER A N 1
ATOM 516 C CA . SER A 1 69 ? -5.279 0.307 11.131 1.00 95.88 69 SER A CA 1
ATOM 517 C C . SER A 1 69 ? -6.423 -0.678 10.893 1.00 95.88 69 SER A C 1
ATOM 519 O O . SER A 1 69 ? -6.871 -1.287 11.857 1.00 95.88 69 SER A O 1
ATOM 521 N N . SER A 1 70 ? -6.913 -0.867 9.667 1.00 97.00 70 SER A N 1
ATOM 522 C CA . SER A 1 70 ? -8.021 -1.794 9.374 1.00 97.00 70 SER A CA 1
ATOM 523 C C . SER A 1 70 ? -7.683 -2.846 8.322 1.00 97.00 70 SER A C 1
ATOM 525 O O . SER A 1 70 ? -8.173 -3.971 8.449 1.00 97.00 70 SER A O 1
ATOM 527 N N . LEU A 1 71 ? -6.820 -2.533 7.350 1.00 98.25 71 LEU A N 1
ATOM 528 C CA . LEU A 1 71 ? -6.490 -3.435 6.250 1.00 98.25 71 LEU A CA 1
ATOM 529 C C . LEU A 1 71 ? -5.721 -4.663 6.743 1.00 98.25 71 LEU A C 1
ATOM 531 O O . LEU A 1 71 ? -4.753 -4.548 7.491 1.00 98.25 71 LEU A O 1
ATOM 535 N N . GLN A 1 72 ? -6.166 -5.837 6.305 1.00 98.69 72 GLN A N 1
ATOM 536 C CA . GLN A 1 72 ? -5.645 -7.151 6.690 1.00 98.69 72 GLN A CA 1
ATOM 537 C C . GLN A 1 72 ? -5.042 -7.887 5.504 1.00 98.69 72 GLN A C 1
ATOM 539 O O . GLN A 1 72 ? -4.011 -8.541 5.658 1.00 98.69 72 GLN A O 1
ATOM 544 N N . THR A 1 73 ? -5.650 -7.733 4.332 1.00 98.75 73 THR A N 1
ATOM 545 C CA . THR A 1 73 ? -5.174 -8.328 3.088 1.00 98.75 73 THR A CA 1
ATOM 546 C C . THR A 1 73 ? -5.027 -7.252 2.029 1.00 98.75 73 THR A C 1
ATOM 548 O O . THR A 1 73 ? -5.975 -6.508 1.762 1.00 98.75 73 THR A O 1
ATOM 551 N N . LEU A 1 74 ? -3.841 -7.204 1.430 1.00 98.44 74 LEU A N 1
ATOM 552 C CA . LEU A 1 74 ? -3.537 -6.414 0.248 1.00 98.44 74 LEU A CA 1
ATOM 553 C C . LEU A 1 74 ? -2.951 -7.337 -0.818 1.00 98.44 74 LEU A C 1
ATOM 555 O O . LEU A 1 74 ? -1.869 -7.893 -0.634 1.00 98.44 74 LEU A O 1
ATOM 559 N N . ASP A 1 75 ? -3.667 -7.490 -1.923 1.00 98.56 75 ASP A N 1
ATOM 560 C CA . ASP A 1 75 ? -3.217 -8.277 -3.063 1.00 98.56 75 ASP A CA 1
ATOM 561 C C . ASP A 1 75 ? -3.084 -7.400 -4.306 1.00 98.56 75 ASP A C 1
ATOM 563 O O . ASP A 1 75 ? -4.077 -6.936 -4.874 1.00 98.56 75 ASP A O 1
ATOM 567 N N . LEU A 1 76 ? -1.831 -7.179 -4.696 1.00 97.75 76 LEU A N 1
ATOM 568 C CA . LEU A 1 76 ? -1.411 -6.434 -5.878 1.00 97.75 76 LEU A CA 1
ATOM 569 C C . LEU A 1 76 ? -0.625 -7.346 -6.841 1.00 97.75 76 LEU A C 1
ATOM 571 O O . LEU A 1 76 ? 0.153 -6.849 -7.657 1.00 97.75 76 LEU A O 1
ATOM 575 N N . SER A 1 77 ? -0.803 -8.670 -6.733 1.00 98.12 77 SER A N 1
ATOM 576 C CA . SER A 1 77 ? -0.157 -9.672 -7.592 1.00 98.12 77 SER A CA 1
ATOM 577 C C . SER A 1 77 ? -0.490 -9.473 -9.069 1.00 98.12 77 SER A C 1
ATOM 579 O O . SER A 1 77 ? -1.573 -9.007 -9.430 1.00 98.12 77 SER A O 1
ATOM 581 N N . ALA A 1 78 ? 0.444 -9.820 -9.957 1.00 97.25 78 ALA A N 1
ATOM 582 C CA . ALA A 1 78 ? 0.262 -9.663 -11.401 1.00 97.25 78 ALA A CA 1
ATOM 583 C C . ALA A 1 78 ? -0.212 -8.250 -11.831 1.00 97.25 78 ALA A C 1
ATOM 585 O O . ALA A 1 78 ? -0.998 -8.111 -12.769 1.00 97.25 78 ALA A O 1
ATOM 586 N N . THR A 1 79 ? 0.233 -7.196 -11.139 1.00 97.31 79 THR A N 1
ATOM 587 C CA . THR A 1 79 ? 0.016 -5.795 -11.543 1.00 97.31 79 THR A CA 1
ATOM 588 C C . THR A 1 79 ? 1.310 -5.185 -12.086 1.00 97.31 79 THR A C 1
ATOM 590 O O . THR A 1 79 ? 2.383 -5.779 -12.010 1.00 97.31 79 THR A O 1
ATOM 593 N N . ASN A 1 80 ? 1.229 -3.976 -12.637 1.00 96.12 80 ASN A N 1
ATOM 594 C CA . ASN A 1 80 ? 2.394 -3.189 -13.057 1.00 96.12 80 ASN A CA 1
ATOM 595 C C . ASN A 1 80 ? 2.873 -2.208 -11.969 1.00 96.12 80 ASN A C 1
ATOM 597 O O . ASN A 1 80 ? 3.409 -1.143 -12.287 1.00 96.12 80 ASN A O 1
ATOM 601 N N . ILE A 1 81 ? 2.635 -2.532 -10.693 1.00 96.69 81 ILE A N 1
ATOM 602 C CA . ILE A 1 81 ? 3.124 -1.725 -9.578 1.00 96.69 81 ILE A CA 1
ATOM 603 C C . ILE A 1 81 ? 4.656 -1.727 -9.561 1.00 96.69 81 ILE A C 1
ATOM 605 O O . ILE A 1 81 ? 5.296 -2.748 -9.816 1.00 96.69 81 ILE A O 1
ATOM 609 N N . THR A 1 82 ? 5.252 -0.567 -9.302 1.00 96.38 82 THR A N 1
ATOM 610 C CA . THR A 1 82 ? 6.712 -0.397 -9.294 1.00 96.38 82 THR A CA 1
ATOM 611 C C . THR A 1 82 ? 7.221 -0.084 -7.886 1.00 96.38 82 THR A C 1
ATOM 613 O O . THR A 1 82 ? 6.441 0.030 -6.939 1.00 96.38 82 THR A O 1
ATOM 616 N N . GLY A 1 83 ? 8.541 0.028 -7.732 1.00 95.81 83 GLY A N 1
ATOM 617 C CA . GLY A 1 83 ? 9.162 0.310 -6.441 1.00 95.81 83 GLY A CA 1
ATOM 618 C C . GLY A 1 83 ? 9.372 -0.925 -5.572 1.00 95.81 83 GLY A C 1
ATOM 619 O O . GLY A 1 83 ? 9.384 -2.061 -6.045 1.00 95.81 83 GLY A O 1
ATOM 620 N N . GLY A 1 84 ? 9.597 -0.683 -4.282 1.00 95.44 84 GLY A N 1
ATOM 621 C CA . GLY A 1 84 ? 9.840 -1.718 -3.281 1.00 95.44 84 GLY A CA 1
ATOM 622 C C . GLY A 1 84 ? 8.891 -1.602 -2.095 1.00 95.44 84 GLY A C 1
ATOM 623 O O . GLY A 1 84 ? 8.179 -0.612 -1.944 1.00 95.44 84 GLY A O 1
ATOM 624 N N . ILE A 1 85 ? 8.909 -2.614 -1.223 1.00 96.56 85 ILE A N 1
ATOM 625 C CA . ILE A 1 85 ? 8.158 -2.572 0.035 1.00 96.56 85 ILE A CA 1
ATOM 626 C C . ILE A 1 85 ? 8.677 -1.389 0.872 1.00 96.56 85 ILE A C 1
ATOM 628 O O . ILE A 1 85 ? 9.866 -1.363 1.205 1.00 96.56 85 ILE A O 1
ATOM 632 N N . PRO A 1 86 ? 7.822 -0.419 1.234 1.00 95.81 86 PRO A N 1
ATOM 633 C CA . PRO A 1 86 ? 8.258 0.756 1.978 1.00 95.81 86 PRO A CA 1
ATOM 634 C C . PRO A 1 86 ? 8.732 0.392 3.388 1.00 95.81 86 PRO A C 1
ATOM 636 O O . PRO A 1 86 ? 8.151 -0.469 4.050 1.00 95.81 86 PRO A O 1
ATOM 639 N N . SER A 1 87 ? 9.756 1.085 3.896 1.00 96.88 87 SER A N 1
ATOM 640 C CA . SER A 1 87 ? 10.336 0.800 5.222 1.00 96.88 87 SER A CA 1
ATOM 641 C C . SER A 1 87 ? 9.344 0.974 6.375 1.00 96.88 87 SER A C 1
ATOM 643 O O . SER A 1 87 ? 9.497 0.352 7.423 1.00 96.88 87 SER A O 1
ATOM 645 N N . TRP A 1 88 ? 8.305 1.783 6.170 1.00 96.12 88 TRP A N 1
ATOM 646 C CA . TRP A 1 88 ? 7.232 2.029 7.128 1.00 96.12 88 TRP A CA 1
ATOM 647 C C . TRP A 1 88 ? 6.077 1.020 7.048 1.00 96.12 88 TRP A C 1
ATOM 649 O O . TRP A 1 88 ? 5.018 1.263 7.631 1.00 96.12 88 TRP A O 1
ATOM 659 N N . ILE A 1 89 ? 6.219 -0.097 6.318 1.00 95.88 89 ILE A N 1
ATOM 660 C CA . ILE A 1 89 ? 5.167 -1.124 6.175 1.00 95.88 89 ILE A CA 1
ATOM 661 C C . ILE A 1 89 ? 4.652 -1.629 7.532 1.00 95.88 89 ILE A C 1
ATOM 663 O O . ILE A 1 89 ? 3.477 -1.945 7.676 1.00 95.88 89 ILE A O 1
ATOM 667 N N . ASN A 1 90 ? 5.496 -1.596 8.564 1.00 93.94 90 ASN A N 1
ATOM 668 C CA . ASN A 1 90 ? 5.148 -1.923 9.946 1.00 93.94 90 ASN A CA 1
ATOM 669 C C . ASN A 1 90 ? 4.085 -0.995 10.574 1.00 93.94 90 ASN A C 1
ATOM 671 O O . ASN A 1 90 ? 3.479 -1.364 11.577 1.00 93.94 90 ASN A O 1
ATOM 675 N N . HIS A 1 91 ? 3.827 0.190 10.010 1.00 96.19 91 HIS A N 1
ATOM 676 C CA . HIS A 1 91 ? 2.718 1.057 10.430 1.00 96.19 91 HIS A CA 1
ATOM 677 C C . HIS A 1 91 ? 1.341 0.514 10.020 1.00 96.19 91 HIS A C 1
ATOM 679 O O . HIS A 1 91 ? 0.325 0.974 10.543 1.00 96.19 91 HIS A O 1
ATOM 685 N N . TRP A 1 92 ? 1.294 -0.455 9.103 1.00 97.12 92 TRP A N 1
ATOM 686 C CA . TRP A 1 92 ? 0.081 -1.170 8.719 1.00 97.12 92 TRP A CA 1
ATOM 687 C C . TRP A 1 92 ? -0.176 -2.305 9.707 1.00 97.12 92 TRP A C 1
ATOM 689 O O . TRP A 1 92 ? -0.031 -3.484 9.395 1.00 97.12 92 TRP A O 1
ATOM 699 N N . SER A 1 93 ? -0.503 -1.927 10.943 1.00 96.12 93 SER A N 1
ATOM 700 C CA . SER A 1 93 ? -0.457 -2.803 12.119 1.00 96.12 93 SER A CA 1
ATOM 701 C C . SER A 1 93 ? -1.391 -4.013 12.062 1.00 96.12 93 SER A C 1
ATOM 703 O O . SER A 1 93 ? -1.180 -4.974 12.799 1.00 96.12 93 SER A O 1
ATOM 705 N N . ASN A 1 94 ? -2.412 -3.975 11.203 1.00 97.50 94 ASN A N 1
ATOM 706 C CA . ASN A 1 94 ? -3.352 -5.075 11.008 1.00 97.50 94 ASN A CA 1
ATOM 707 C C . ASN A 1 94 ? -3.115 -5.883 9.728 1.00 97.50 94 ASN A C 1
ATOM 709 O O . ASN A 1 94 ? -3.823 -6.872 9.530 1.00 97.50 94 ASN A O 1
ATOM 713 N N . LEU A 1 95 ? -2.125 -5.520 8.904 1.00 98.19 95 LEU A N 1
ATOM 714 C CA . LEU A 1 95 ? -1.810 -6.226 7.667 1.00 98.19 95 LEU A CA 1
ATOM 715 C C . LEU A 1 95 ? -1.231 -7.609 7.989 1.00 98.19 95 LEU A C 1
ATOM 717 O O . LEU A 1 95 ? -0.254 -7.742 8.721 1.00 98.19 95 LEU A O 1
ATOM 721 N N . ARG A 1 96 ? -1.861 -8.648 7.442 1.00 98.00 96 ARG A N 1
ATOM 722 C CA . ARG A 1 96 ? -1.521 -10.065 7.661 1.00 98.00 96 ARG A CA 1
ATOM 723 C C . ARG A 1 96 ? -1.097 -10.761 6.378 1.00 98.00 96 ARG A C 1
ATOM 725 O O . ARG A 1 96 ? -0.332 -11.716 6.440 1.00 98.00 96 ARG A O 1
ATOM 732 N N . SER A 1 97 ? -1.606 -10.295 5.242 1.00 98.25 97 SER A N 1
ATOM 733 C CA . SER A 1 97 ? -1.295 -10.829 3.922 1.00 98.25 97 SER A CA 1
ATOM 734 C C . SER A 1 97 ? -0.951 -9.689 2.970 1.00 98.25 97 SER A C 1
ATOM 736 O O . SER A 1 97 ? -1.738 -8.754 2.805 1.00 98.25 97 SER A O 1
ATOM 738 N N . LEU A 1 98 ? 0.232 -9.779 2.365 1.00 97.75 98 LEU A N 1
ATOM 739 C CA . LEU A 1 98 ? 0.703 -8.886 1.314 1.00 97.75 98 LEU A CA 1
ATOM 740 C C . LEU A 1 98 ? 1.177 -9.739 0.137 1.00 97.75 98 LEU A C 1
ATOM 742 O O . LEU A 1 98 ? 2.165 -10.461 0.262 1.00 97.75 98 LEU A O 1
ATOM 746 N N . GLN A 1 99 ? 0.473 -9.654 -0.989 1.00 98.06 99 GLN A N 1
ATOM 747 C CA . GLN A 1 99 ? 0.791 -10.390 -2.213 1.00 98.06 99 GLN A CA 1
ATOM 748 C C . GLN A 1 99 ? 1.221 -9.407 -3.306 1.00 98.06 99 GLN A C 1
ATOM 750 O O . GLN A 1 99 ? 0.516 -8.433 -3.567 1.00 98.06 99 GLN A O 1
ATOM 755 N N . LEU A 1 100 ? 2.395 -9.643 -3.902 1.00 95.38 100 LEU A N 1
ATOM 756 C CA . LEU A 1 100 ? 3.030 -8.733 -4.871 1.00 95.38 100 LEU A CA 1
ATOM 757 C C . LEU A 1 100 ? 3.531 -9.421 -6.150 1.00 95.38 100 LEU A C 1
ATOM 759 O O . LEU A 1 100 ? 3.865 -8.723 -7.100 1.00 95.38 100 LEU A O 1
ATOM 763 N N . SER A 1 101 ? 3.643 -10.754 -6.161 1.00 88.81 101 SER A N 1
ATOM 764 C CA . SER A 1 101 ? 4.189 -11.534 -7.286 1.00 88.81 101 SER A CA 1
ATOM 765 C C . SER A 1 101 ? 3.170 -11.739 -8.390 1.00 88.81 101 SER A C 1
ATOM 767 O O . SER A 1 101 ? 2.073 -12.204 -8.027 1.00 88.81 101 SER A O 1
#

Foldseek 3Di:
DDVVVVVQLVVQCVPLCDAEDADAPVQAAQDALSSQQRPLNHAYDHHHNYEPPEEPVRRVVSHHPSQLAHYAEDAHHNYPHDHDDDPVNVSSVNHNYDHYD

Solvent-accessible surface area (backbone atoms only — not comparable to full-atom values): 5280 Å² total; per-residue (Å²): 137,64,71,64,62,57,50,51,37,53,59,56,30,64,46,46,82,38,37,70,46,80,56,50,72,61,64,46,73,76,46,54,31,69,42,43,46,42,34,42,48,23,29,35,42,33,45,21,36,23,36,40,77,37,40,45,51,58,38,61,68,42,35,34,78,54,22,34,69,39,26,26,35,43,31,47,19,59,40,59,61,40,84,58,90,51,91,64,55,76,66,34,72,42,54,78,43,81,41,68,102